Protein AF-A0A7Y5AFK2-F1 (afdb_monomer_lite)

Radius of gyration: 13.85 Å; chains: 1; bounding box: 29×27×37 Å

Secondary structure (DSSP, 8-state):
-HHHHHHHHHHHHHHHHHHTTT--GGG-EEEEE---TT----SSSPPPP-HHHHHHT-SEEEEE-SSEEEEEEE-TTS-HHHHTTBT-EEE--TTT--

Foldseek 3Di:
DVVLVVCVVVLVVVLVVCVVVVHQQLVAAEEDEDEDPPDDDPPVDDDPQSVVNVVSNHQWYKYDYQFKIATNDHHPPGDPVSVVRHPDMDTHDDPNGD

pLDDT: mean 86.88, std 11.8, range [55.22, 98.0]

Sequence (98 aa):
TELLGRLAPTLRKKAHNYRERGLELNELDIIAFSSLKREVLDLNTHFPPPTEYLRQGWRSLSLVGPTFARVLFAHPDAPDFLRGNLGRSIVFDVGISL

Structure (mmCIF, N/CA/C/O backbone):
data_AF-A0A7Y5AFK2-F1
#
_entry.id   AF-A0A7Y5AFK2-F1
#
loop_
_atom_site.group_PDB
_atom_site.id
_atom_site.type_symbol
_atom_site.label_atom_id
_atom_site.label_alt_id
_atom_site.label_comp_id
_atom_site.label_asym_id
_atom_site.label_entity_id
_atom_site.label_seq_id
_atom_site.pdbx_PDB_ins_code
_atom_site.Cartn_x
_atom_site.Cartn_y
_atom_site.Cartn_z
_atom_site.occupancy
_atom_site.B_iso_or_equiv
_atom_site.auth_seq_id
_atom_site.auth_comp_id
_atom_site.auth_asym_id
_atom_site.auth_atom_id
_atom_site.pdbx_PDB_model_num
ATOM 1 N N . THR A 1 1 ? 16.335 -2.227 0.929 1.00 58.03 1 THR A N 1
ATOM 2 C CA . THR A 1 1 ? 16.209 -1.468 2.205 1.00 58.03 1 THR A CA 1
ATOM 3 C C . THR A 1 1 ? 16.004 0.021 1.981 1.00 58.03 1 THR A C 1
ATOM 5 O O . THR A 1 1 ? 15.106 0.583 2.596 1.00 58.03 1 THR A O 1
ATOM 8 N N . GLU A 1 2 ? 16.764 0.655 1.085 1.00 75.25 2 GLU A N 1
ATOM 9 C CA . GLU A 1 2 ? 16.712 2.109 0.865 1.00 75.25 2 GLU A CA 1
ATOM 10 C C . GLU A 1 2 ? 15.354 2.635 0.366 1.00 75.25 2 GLU A C 1
ATOM 12 O O . GLU A 1 2 ? 14.847 3.619 0.905 1.00 75.25 2 GLU A O 1
ATOM 17 N N . LEU A 1 3 ? 14.706 1.940 -0.582 1.00 78.75 3 LEU A N 1
ATOM 18 C CA . LEU A 1 3 ? 13.398 2.352 -1.113 1.00 78.75 3 LEU A CA 1
ATOM 19 C C . LEU A 1 3 ? 12.336 2.493 -0.015 1.00 78.75 3 LEU A C 1
ATOM 21 O O . LEU A 1 3 ? 11.615 3.487 0.018 1.00 78.75 3 LEU A O 1
ATOM 25 N N . LEU A 1 4 ? 12.251 1.520 0.900 1.00 79.88 4 LEU A N 1
ATOM 26 C CA . LEU A 1 4 ? 11.309 1.608 2.012 1.00 79.88 4 LEU A CA 1
ATOM 27 C C . LEU A 1 4 ? 11.626 2.819 2.879 1.00 79.88 4 LEU A C 1
ATOM 29 O O . LEU A 1 4 ? 10.705 3.558 3.194 1.00 79.88 4 LEU A O 1
ATOM 33 N N . GLY A 1 5 ? 12.896 3.081 3.193 1.00 84.69 5 GLY A N 1
ATOM 34 C CA . GLY A 1 5 ? 13.299 4.259 3.966 1.00 84.69 5 GLY A CA 1
ATOM 35 C C . GLY A 1 5 ? 12.825 5.588 3.363 1.00 84.69 5 GLY A C 1
ATOM 36 O O . GLY A 1 5 ? 12.466 6.500 4.105 1.00 84.69 5 GLY A O 1
ATOM 37 N N . ARG A 1 6 ? 12.724 5.687 2.030 1.00 87.38 6 ARG A N 1
ATOM 38 C CA . ARG A 1 6 ? 12.242 6.897 1.333 1.00 87.38 6 ARG A CA 1
ATOM 39 C C . ARG A 1 6 ? 10.754 7.183 1.544 1.00 87.38 6 ARG A C 1
ATOM 41 O O . ARG A 1 6 ? 10.331 8.328 1.410 1.00 87.38 6 ARG A O 1
ATOM 48 N N . LEU A 1 7 ? 9.961 6.177 1.910 1.00 86.88 7 LEU A N 1
ATOM 49 C CA . LEU A 1 7 ? 8.535 6.345 2.210 1.00 86.88 7 LEU A CA 1
ATOM 50 C C . LEU A 1 7 ? 8.301 6.913 3.612 1.00 86.88 7 LEU A C 1
ATOM 52 O O . LEU A 1 7 ? 7.287 7.578 3.846 1.00 86.88 7 LEU A O 1
ATOM 56 N N . ALA A 1 8 ? 9.229 6.659 4.540 1.00 89.94 8 ALA A N 1
ATOM 57 C CA . ALA A 1 8 ? 9.042 6.928 5.960 1.00 89.94 8 ALA A CA 1
ATOM 58 C C . ALA A 1 8 ? 8.670 8.389 6.272 1.00 89.94 8 ALA A C 1
ATOM 60 O O . ALA A 1 8 ? 7.695 8.590 7.000 1.00 89.94 8 ALA A O 1
ATOM 61 N N . PRO A 1 9 ? 9.334 9.424 5.713 1.00 93.38 9 PRO A N 1
ATOM 62 C CA . PRO A 1 9 ? 8.986 10.812 6.026 1.00 93.38 9 PRO A CA 1
ATOM 63 C C . PRO A 1 9 ? 7.535 11.158 5.663 1.00 93.38 9 PRO A C 1
ATOM 65 O O . PRO A 1 9 ? 6.814 11.765 6.458 1.00 93.38 9 PRO A O 1
ATOM 68 N N . THR A 1 10 ? 7.079 10.721 4.486 1.00 94.38 10 THR A N 1
ATOM 69 C CA . THR A 1 10 ? 5.719 10.985 3.999 1.00 94.38 10 THR A CA 1
ATOM 70 C C . THR A 1 10 ? 4.678 10.225 4.811 1.00 94.38 10 THR A C 1
ATOM 72 O O . THR A 1 10 ? 3.671 10.810 5.214 1.00 94.38 10 THR A O 1
ATOM 75 N N . LEU A 1 11 ? 4.915 8.938 5.082 1.00 94.69 11 LEU A N 1
ATOM 76 C CA . LEU A 1 11 ? 3.971 8.104 5.825 1.00 94.69 11 LEU A CA 1
ATOM 77 C C . LEU A 1 11 ? 3.846 8.539 7.289 1.00 94.69 11 LEU A C 1
ATOM 79 O O . LEU A 1 11 ? 2.728 8.617 7.791 1.00 94.69 11 LEU A O 1
ATOM 83 N N . ARG A 1 12 ? 4.945 8.943 7.943 1.00 95.44 12 ARG A N 1
ATOM 84 C CA . ARG A 1 12 ? 4.906 9.528 9.297 1.00 95.44 12 ARG A CA 1
ATOM 85 C C . ARG A 1 12 ? 4.036 10.780 9.342 1.00 95.44 12 ARG A C 1
ATOM 87 O O . ARG A 1 12 ? 3.154 10.883 10.191 1.00 95.44 12 ARG A O 1
ATOM 94 N N . LYS A 1 13 ? 4.247 11.709 8.401 1.00 97.25 13 LYS A N 1
ATOM 95 C CA . LYS A 1 13 ? 3.474 12.957 8.331 1.00 97.25 13 LYS A CA 1
ATOM 96 C C . LYS A 1 13 ? 1.991 12.690 8.067 1.00 97.25 13 LYS A C 1
ATOM 98 O O . LYS A 1 13 ? 1.143 13.318 8.690 1.00 97.25 13 LYS A O 1
ATOM 103 N N . LYS A 1 14 ? 1.668 11.748 7.174 1.00 96.88 14 LYS A N 1
ATOM 104 C CA . LYS A 1 14 ? 0.279 11.350 6.898 1.00 96.88 14 LYS A CA 1
ATOM 105 C C . LYS A 1 14 ? -0.378 10.702 8.111 1.00 96.88 14 LYS A C 1
ATOM 107 O O . LYS A 1 14 ? -1.455 11.142 8.488 1.00 96.88 14 LYS A O 1
ATOM 112 N N . ALA A 1 15 ? 0.278 9.725 8.737 1.00 96.62 15 ALA A N 1
ATOM 113 C CA . ALA A 1 15 ? -0.248 9.045 9.917 1.00 96.62 15 ALA A CA 1
ATOM 114 C C . ALA A 1 15 ? -0.552 10.037 11.047 1.00 96.62 15 ALA A C 1
ATOM 116 O O . ALA A 1 15 ? -1.627 9.981 11.633 1.00 96.62 15 ALA A O 1
ATOM 117 N N . HIS A 1 16 ? 0.362 10.977 11.316 1.00 97.44 16 HIS A N 1
ATOM 118 C CA . HIS A 1 16 ? 0.127 12.044 12.289 1.00 97.44 16 HIS A CA 1
ATOM 119 C C . HIS A 1 16 ? -1.074 12.913 11.892 1.00 97.44 16 HIS A C 1
ATOM 121 O O . HIS A 1 16 ? -2.065 12.945 12.611 1.00 97.44 16 HIS A O 1
ATOM 127 N N . ASN A 1 17 ? -1.042 13.534 10.710 1.00 97.88 17 ASN A N 1
ATOM 128 C CA . ASN A 1 17 ? -2.090 14.461 10.276 1.00 97.88 17 ASN A CA 1
ATOM 129 C C . ASN A 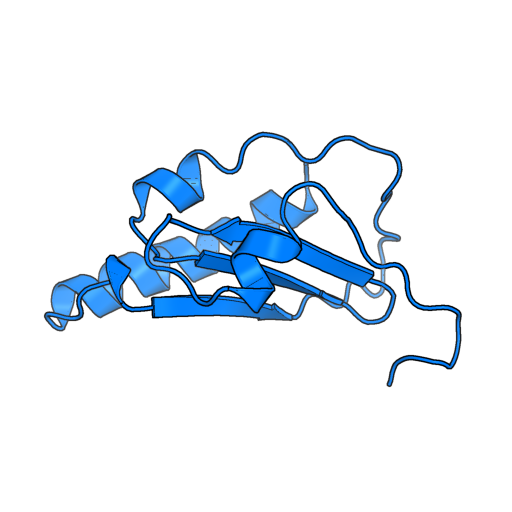1 17 ? -3.485 13.825 10.196 1.00 97.88 17 ASN A C 1
ATOM 131 O O . ASN A 1 17 ? -4.485 14.516 10.353 1.00 97.88 17 ASN A O 1
ATOM 135 N N . TYR A 1 18 ? -3.572 12.539 9.862 1.00 97.75 18 TYR A N 1
ATOM 136 C CA . TYR A 1 18 ? -4.844 11.830 9.752 1.00 97.75 18 TYR A CA 1
ATOM 137 C C . TYR A 1 18 ? -5.413 11.490 11.127 1.00 97.75 18 TYR A C 1
ATOM 139 O O . TYR A 1 18 ? -6.603 11.706 11.340 1.00 97.75 18 TYR A O 1
ATOM 147 N N . ARG A 1 19 ? -4.570 11.086 12.083 1.00 95.81 19 ARG A N 1
ATOM 148 C CA . ARG A 1 19 ? -4.999 10.900 13.476 1.00 95.81 19 ARG A CA 1
ATOM 149 C C . ARG A 1 19 ? -5.475 12.201 14.110 1.00 95.81 19 ARG A C 1
ATOM 151 O O . ARG A 1 19 ? -6.547 12.212 14.698 1.00 95.81 19 ARG A O 1
ATOM 158 N N . GLU A 1 20 ? -4.757 13.305 13.898 1.00 97.81 20 GLU A N 1
ATOM 159 C CA . GLU A 1 20 ? -5.178 14.636 14.380 1.00 97.81 20 GLU A CA 1
ATOM 160 C C . GLU A 1 20 ? -6.539 15.074 13.811 1.00 97.81 20 GLU A C 1
ATOM 162 O O . GLU A 1 20 ? -7.224 15.920 14.377 1.00 97.81 20 GLU A O 1
ATOM 167 N N . ARG A 1 21 ? -6.949 14.496 12.678 1.00 97.56 21 ARG A N 1
ATOM 168 C CA . ARG A 1 21 ? -8.234 14.763 12.021 1.00 97.56 21 ARG A CA 1
ATOM 169 C C . ARG A 1 21 ? -9.309 13.718 12.342 1.00 97.56 21 ARG A C 1
ATOM 171 O O . ARG A 1 21 ? -10.386 13.798 11.759 1.00 97.56 21 ARG A O 1
ATOM 178 N N . GLY A 1 22 ? -9.024 12.751 13.217 1.00 96.88 22 GLY A N 1
ATOM 179 C CA . GLY A 1 22 ? -9.952 11.677 13.582 1.00 96.88 22 GLY A CA 1
ATOM 180 C C . GLY A 1 22 ? -10.201 10.652 12.472 1.00 96.88 22 GLY A C 1
ATOM 181 O O . GLY A 1 22 ? -11.284 10.083 12.410 1.00 96.88 22 GLY A O 1
ATOM 182 N N . LEU A 1 23 ? -9.245 10.449 11.555 1.00 97.31 23 LEU A N 1
ATOM 183 C CA . LEU A 1 23 ? -9.337 9.385 10.554 1.00 97.31 23 LEU A CA 1
ATOM 184 C C . LEU A 1 23 ? -8.786 8.074 11.117 1.00 97.31 23 LEU A C 1
ATOM 186 O O . LEU A 1 23 ? -7.655 8.016 11.606 1.00 97.31 23 LEU A O 1
ATOM 190 N N . GLU A 1 24 ? -9.555 7.012 10.919 1.00 96.31 24 GLU A N 1
ATOM 191 C CA . GLU A 1 24 ? -9.181 5.642 11.251 1.00 96.31 24 GLU A CA 1
ATOM 192 C C . GLU A 1 24 ? -8.221 5.080 10.192 1.00 96.31 24 GLU A C 1
ATOM 194 O O . GLU A 1 24 ? -8.582 4.849 9.038 1.00 96.31 24 GLU A O 1
ATOM 199 N N . LEU A 1 25 ? -6.945 4.912 10.557 1.00 96.69 25 LEU A N 1
ATOM 200 C CA . LEU A 1 25 ? -5.907 4.491 9.603 1.00 96.69 25 LEU A CA 1
ATOM 201 C C . LEU A 1 25 ? -6.089 3.045 9.127 1.00 96.69 25 LEU A C 1
ATOM 203 O O . LEU A 1 25 ? -5.712 2.722 8.000 1.00 96.69 25 LEU A O 1
ATOM 207 N N . ASN A 1 26 ? -6.700 2.201 9.956 1.00 96.62 26 ASN A N 1
ATOM 208 C CA . ASN A 1 26 ? -7.019 0.804 9.656 1.00 96.62 26 ASN A CA 1
ATOM 209 C C . ASN A 1 26 ? -8.132 0.655 8.608 1.00 96.62 26 ASN A C 1
ATOM 211 O O . ASN A 1 26 ? -8.413 -0.459 8.191 1.00 96.62 26 ASN A O 1
ATOM 215 N N . GLU A 1 27 ? -8.726 1.755 8.145 1.00 96.56 27 GLU A N 1
ATOM 216 C CA . GLU A 1 27 ? -9.664 1.780 7.021 1.00 96.56 27 GLU A CA 1
ATOM 217 C C . GLU A 1 27 ? -9.003 2.231 5.707 1.00 96.56 27 GLU A C 1
ATOM 219 O O . GLU A 1 27 ? -9.657 2.317 4.665 1.00 96.56 27 GLU A O 1
ATOM 224 N N . LEU A 1 28 ? -7.703 2.547 5.737 1.00 97.81 28 LEU A N 1
ATOM 225 C CA . LEU A 1 28 ? -6.987 3.151 4.617 1.00 97.81 28 LEU A CA 1
ATOM 226 C C . LEU A 1 28 ? -5.982 2.185 3.985 1.00 97.81 28 LEU A C 1
ATOM 228 O O . LEU A 1 28 ? -5.058 1.688 4.635 1.00 97.81 28 LEU A O 1
ATOM 232 N N . ASP A 1 29 ? -6.127 2.005 2.673 1.00 97.44 29 ASP A N 1
ATOM 233 C CA . ASP A 1 29 ? -5.206 1.259 1.820 1.00 97.44 29 ASP A CA 1
ATOM 234 C C . ASP A 1 29 ? -4.261 2.230 1.107 1.00 97.44 29 ASP A C 1
ATOM 236 O O . ASP A 1 29 ? -4.665 3.002 0.233 1.00 97.44 29 ASP A O 1
ATOM 240 N N . ILE A 1 30 ? -2.985 2.233 1.494 1.00 96.94 30 ILE A N 1
ATOM 241 C CA . ILE A 1 30 ? -2.010 3.171 0.939 1.00 96.94 30 ILE A CA 1
ATOM 242 C C . ILE A 1 30 ? -1.349 2.587 -0.304 1.00 96.94 30 ILE A C 1
ATOM 244 O O . ILE A 1 30 ? -0.824 1.476 -0.291 1.00 96.94 30 ILE A O 1
ATOM 248 N N . I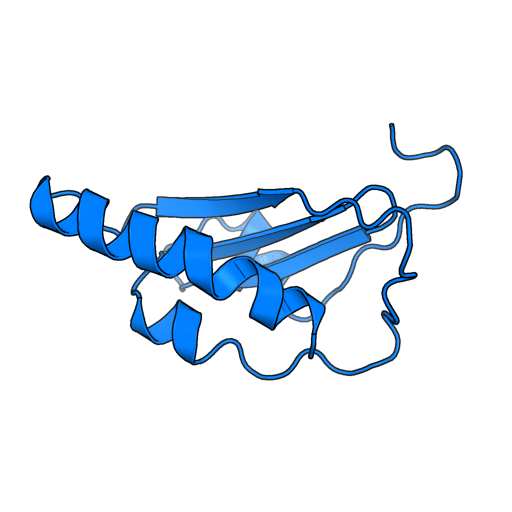LE A 1 31 ? -1.282 3.395 -1.361 1.00 95.31 31 ILE A N 1
ATOM 249 C CA . ILE A 1 31 ? -0.508 3.101 -2.566 1.00 95.31 31 ILE A CA 1
ATOM 250 C C . ILE A 1 31 ? 0.552 4.187 -2.725 1.00 95.31 31 ILE A C 1
ATOM 252 O O . ILE A 1 31 ? 0.233 5.371 -2.842 1.00 95.31 31 ILE A O 1
ATOM 256 N N . ALA A 1 32 ? 1.821 3.790 -2.724 1.00 92.25 32 ALA A 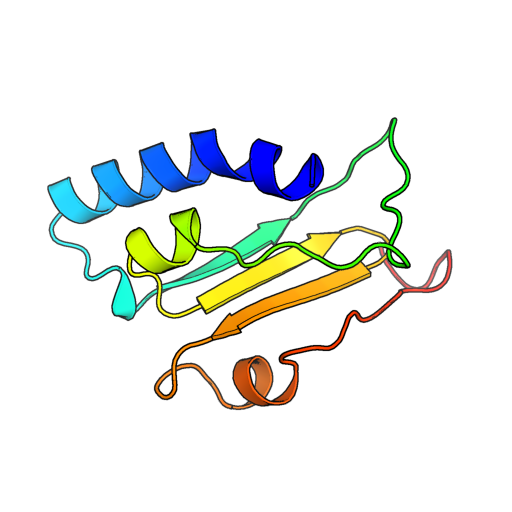N 1
ATOM 257 C CA . ALA A 1 32 ? 2.933 4.687 -2.995 1.00 92.25 32 ALA A CA 1
ATOM 258 C C . ALA A 1 32 ? 3.473 4.440 -4.402 1.00 92.25 32 ALA A C 1
ATOM 260 O O . ALA A 1 32 ? 4.008 3.370 -4.695 1.00 92.25 32 ALA A O 1
ATOM 261 N N . PHE A 1 33 ? 3.362 5.458 -5.256 1.00 90.25 33 PHE A N 1
ATOM 262 C CA . PHE A 1 33 ? 4.060 5.464 -6.531 1.00 90.25 33 PHE A CA 1
ATOM 263 C C . PHE A 1 33 ? 5.519 5.889 -6.326 1.00 90.25 33 PHE A C 1
ATOM 265 O O . PHE A 1 33 ? 5.785 6.997 -5.856 1.00 90.25 33 PHE A O 1
ATOM 272 N N . SER A 1 34 ? 6.467 5.026 -6.682 1.00 83.38 34 SER A N 1
ATOM 273 C CA . SER A 1 34 ? 7.902 5.292 -6.600 1.00 83.38 34 SER A CA 1
ATOM 274 C C . SER A 1 34 ? 8.562 5.119 -7.964 1.00 83.38 34 SER A C 1
ATOM 276 O O . SER A 1 34 ? 8.723 4.001 -8.450 1.00 83.38 34 SER A O 1
ATOM 278 N N . SER A 1 35 ? 8.992 6.231 -8.555 1.00 80.69 35 SER A N 1
ATOM 279 C CA . SER A 1 35 ? 9.831 6.248 -9.752 1.00 80.69 35 SER A CA 1
ATOM 280 C C . SER A 1 35 ? 11.208 6.785 -9.383 1.00 80.69 35 SER A C 1
ATOM 282 O O . SER A 1 35 ? 11.365 7.961 -9.045 1.00 80.69 35 SER A O 1
ATOM 284 N N . LEU A 1 36 ? 12.208 5.905 -9.392 1.00 70.00 36 LEU A N 1
ATOM 285 C CA . LEU A 1 36 ? 13.590 6.257 -9.097 1.00 70.00 36 LEU A CA 1
ATOM 286 C C . LEU A 1 36 ? 14.351 6.400 -10.418 1.00 70.00 36 LEU A C 1
ATOM 288 O O . LEU A 1 36 ? 14.754 5.420 -11.025 1.00 70.00 36 LEU A O 1
ATOM 292 N N . LYS A 1 37 ? 14.570 7.639 -10.875 1.00 67.81 37 LYS A N 1
ATOM 293 C CA . LYS A 1 37 ? 15.320 7.904 -12.123 1.00 67.81 37 LYS A CA 1
ATOM 294 C C . LYS A 1 37 ? 16.804 7.519 -12.059 1.00 67.81 37 LYS A C 1
ATOM 296 O O . LYS A 1 37 ? 17.446 7.433 -13.097 1.00 67.81 37 LYS A O 1
ATOM 301 N N . ARG A 1 38 ? 17.369 7.385 -10.856 1.00 64.75 38 ARG A N 1
ATOM 302 C CA . ARG A 1 38 ? 18.814 7.196 -10.626 1.00 64.75 38 ARG A CA 1
ATOM 303 C C . ARG A 1 38 ? 19.164 5.877 -9.940 1.00 64.75 38 ARG A C 1
ATOM 305 O O . ARG A 1 38 ? 20.337 5.619 -9.714 1.00 64.75 38 ARG A O 1
ATOM 312 N N . GLU A 1 39 ? 18.168 5.057 -9.620 1.00 65.62 39 GLU A N 1
ATOM 313 C CA . GLU A 1 39 ? 18.351 3.780 -8.934 1.00 65.62 39 GLU A CA 1
ATOM 314 C C . GLU A 1 39 ? 17.453 2.733 -9.573 1.00 65.62 39 GLU A C 1
ATOM 316 O O . GLU A 1 39 ? 16.250 2.941 -9.729 1.00 65.62 39 GLU A O 1
ATOM 321 N N . VAL A 1 40 ? 18.049 1.595 -9.914 1.00 64.50 40 VAL A N 1
ATOM 322 C CA . VAL A 1 40 ? 17.300 0.401 -10.287 1.00 64.50 40 VAL A CA 1
ATOM 323 C C . VAL A 1 40 ? 16.952 -0.322 -8.997 1.00 64.50 40 VAL A C 1
ATOM 325 O O . VAL A 1 40 ? 17.822 -0.585 -8.167 1.00 64.50 40 VAL A O 1
ATOM 328 N N . LEU A 1 41 ? 15.670 -0.618 -8.811 1.00 68.56 41 LEU A N 1
ATOM 329 C CA . LEU A 1 41 ? 15.242 -1.425 -7.685 1.00 68.56 41 LEU A CA 1
ATOM 330 C C . LEU A 1 41 ? 15.764 -2.849 -7.879 1.00 68.56 41 LEU A C 1
ATOM 332 O O . LEU A 1 41 ? 15.353 -3.533 -8.815 1.00 68.56 41 LEU A O 1
ATOM 336 N N . ASP A 1 42 ? 16.640 -3.300 -6.985 1.00 70.69 42 ASP A N 1
ATOM 337 C CA . ASP A 1 42 ? 16.976 -4.715 -6.918 1.00 70.69 42 ASP A CA 1
ATOM 338 C C . ASP A 1 42 ? 15.793 -5.477 -6.309 1.00 70.69 42 ASP A C 1
ATOM 340 O O . ASP A 1 42 ? 15.526 -5.426 -5.108 1.00 70.69 42 ASP A O 1
ATOM 344 N N . LEU A 1 43 ? 15.039 -6.144 -7.180 1.00 67.12 43 LEU A N 1
ATOM 345 C CA . LEU A 1 43 ? 13.903 -6.982 -6.806 1.00 67.12 43 LEU A CA 1
ATOM 346 C C . LEU A 1 43 ? 14.334 -8.379 -6.338 1.00 67.12 43 LEU A C 1
ATOM 348 O O . LEU A 1 43 ? 13.497 -9.107 -5.803 1.00 67.12 43 LEU A O 1
ATOM 352 N N . ASN A 1 44 ? 15.613 -8.741 -6.507 1.00 66.62 44 ASN A N 1
ATOM 353 C CA . ASN A 1 44 ? 16.171 -10.001 -6.015 1.00 66.62 44 ASN A CA 1
ATOM 354 C C . ASN A 1 44 ? 16.521 -9.923 -4.526 1.00 66.62 44 ASN A C 1
ATOM 356 O O . ASN A 1 44 ? 16.597 -10.955 -3.855 1.00 66.62 44 ASN A O 1
ATOM 360 N N . THR A 1 45 ? 16.711 -8.718 -3.976 1.00 68.69 45 THR A N 1
ATOM 361 C CA . THR A 1 45 ? 16.903 -8.558 -2.536 1.00 68.69 45 THR A CA 1
ATOM 362 C C . THR A 1 45 ? 15.578 -8.703 -1.792 1.00 68.69 45 THR A C 1
ATOM 364 O O . THR A 1 45 ? 14.549 -8.130 -2.158 1.00 68.69 45 THR A O 1
ATOM 367 N N . HIS A 1 46 ? 15.606 -9.435 -0.679 1.00 73.38 46 HIS A N 1
ATOM 368 C CA . HIS A 1 46 ? 14.434 -9.575 0.175 1.00 73.38 46 HIS A CA 1
ATOM 369 C C . HIS A 1 46 ? 14.011 -8.208 0.735 1.00 73.38 46 HIS A C 1
ATOM 371 O O . HIS A 1 46 ? 14.826 -7.456 1.280 1.00 73.38 46 HIS A O 1
ATOM 377 N N . PHE A 1 47 ? 12.721 -7.883 0.630 1.00 75.31 47 PHE A N 1
ATOM 378 C CA . PHE A 1 47 ? 12.177 -6.713 1.310 1.00 75.31 47 PHE A CA 1
ATOM 379 C C . PHE A 1 47 ? 12.211 -6.975 2.819 1.00 75.31 47 PHE A C 1
ATOM 381 O O . PHE A 1 47 ? 11.681 -7.997 3.261 1.00 75.31 47 PHE A O 1
ATOM 388 N N . PRO A 1 48 ? 12.819 -6.087 3.625 1.00 81.06 48 PRO A N 1
ATOM 389 C CA . PRO A 1 48 ? 12.799 -6.266 5.065 1.00 81.06 48 PRO A CA 1
ATOM 390 C C . PRO A 1 48 ? 11.355 -6.123 5.574 1.00 81.06 48 PRO A C 1
ATOM 392 O O . PRO A 1 48 ? 10.556 -5.409 4.954 1.00 81.06 48 PRO A O 1
ATOM 395 N N . PRO A 1 49 ? 11.012 -6.750 6.711 1.00 83.69 49 PRO A N 1
ATOM 396 C CA . PRO A 1 49 ? 9.693 -6.603 7.311 1.00 83.69 49 PRO A CA 1
ATOM 397 C C . PRO A 1 49 ? 9.319 -5.117 7.501 1.00 83.69 49 PRO A C 1
ATOM 399 O O . PRO A 1 49 ? 10.099 -4.371 8.107 1.00 83.69 49 PRO A O 1
ATOM 402 N N . PRO A 1 50 ? 8.141 -4.657 7.031 1.00 87.06 50 PRO A N 1
ATOM 403 C CA . PRO A 1 50 ? 7.733 -3.247 7.065 1.00 87.06 50 PRO A CA 1
ATOM 404 C C . PRO A 1 50 ? 7.238 -2.819 8.461 1.00 87.06 50 PRO A C 1
ATOM 406 O O . PRO A 1 50 ? 6.167 -2.234 8.611 1.00 87.06 50 PRO A O 1
ATOM 409 N N . THR A 1 51 ? 8.006 -3.126 9.510 1.00 88.00 51 THR A N 1
ATOM 410 C CA . THR A 1 51 ? 7.564 -3.017 10.912 1.00 88.00 51 THR A CA 1
ATOM 411 C C . THR A 1 51 ? 7.183 -1.599 11.327 1.00 88.00 51 THR A C 1
ATOM 413 O O . THR A 1 51 ? 6.241 -1.427 12.093 1.00 88.00 51 THR A O 1
ATOM 416 N N . GLU A 1 52 ? 7.870 -0.574 10.815 1.00 90.88 52 GLU A N 1
ATOM 417 C CA . GLU A 1 52 ? 7.495 0.820 11.069 1.00 90.88 52 GLU A CA 1
ATOM 418 C C . GLU A 1 52 ? 6.091 1.129 10.539 1.00 90.88 52 GLU A C 1
ATOM 420 O O . GLU A 1 52 ? 5.295 1.752 11.237 1.00 90.88 52 GLU A O 1
ATOM 425 N N . TYR A 1 53 ? 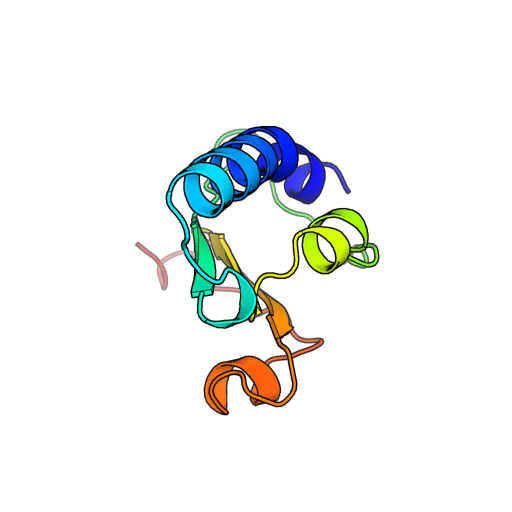5.778 0.670 9.328 1.00 92.31 53 TYR A N 1
ATOM 426 C CA . TYR A 1 53 ? 4.511 0.959 8.656 1.00 92.31 53 TYR A CA 1
ATOM 427 C C . TYR A 1 53 ? 3.357 0.159 9.244 1.00 92.31 53 TYR A C 1
ATOM 429 O O . TYR A 1 53 ? 2.267 0.698 9.397 1.00 92.31 53 TYR A O 1
ATOM 437 N N . LEU A 1 54 ? 3.621 -1.072 9.682 1.00 92.44 54 LEU A N 1
ATOM 438 C CA . LEU A 1 54 ? 2.661 -1.856 10.458 1.00 92.44 54 LEU A CA 1
ATOM 439 C C . LEU A 1 54 ? 2.290 -1.145 11.767 1.00 92.44 54 LEU A C 1
ATOM 441 O O . LEU A 1 54 ? 1.115 -1.033 12.097 1.00 92.44 54 LEU A O 1
ATOM 445 N N . ARG A 1 55 ? 3.268 -0.569 12.482 1.00 94.12 55 ARG A N 1
ATOM 446 C CA . ARG A 1 55 ? 3.009 0.202 13.716 1.00 94.12 55 ARG A CA 1
ATOM 447 C C . ARG A 1 55 ? 2.242 1.507 13.484 1.00 94.12 55 ARG A C 1
ATOM 449 O O . ARG A 1 55 ? 1.718 2.081 14.435 1.00 94.12 55 ARG A O 1
ATOM 456 N N . GLN A 1 56 ? 2.178 2.005 12.250 1.00 94.38 56 GLN A N 1
ATOM 457 C CA . GLN A 1 56 ? 1.342 3.160 11.922 1.00 94.38 56 GLN A CA 1
ATOM 458 C C . GLN A 1 56 ? -0.147 2.784 11.830 1.00 94.38 56 GLN A C 1
ATOM 460 O O . GLN A 1 56 ? -0.981 3.664 12.002 1.00 94.38 56 GLN A O 1
ATOM 465 N N . GLY A 1 57 ? -0.491 1.505 11.657 1.00 95.56 57 GLY A N 1
ATOM 466 C CA . GLY A 1 57 ? -1.877 1.030 11.723 1.00 95.56 57 GLY A CA 1
ATOM 467 C C . GLY A 1 57 ? -2.685 1.218 10.439 1.00 95.56 57 GLY A C 1
ATOM 468 O O . GLY A 1 57 ? -3.900 1.325 10.518 1.00 95.56 57 GLY A O 1
ATOM 469 N N . TRP A 1 58 ? -2.036 1.290 9.274 1.00 97.44 58 TRP A N 1
ATOM 470 C CA . TRP A 1 58 ? -2.732 1.265 7.979 1.00 97.44 58 TRP A CA 1
ATOM 471 C C . TRP A 1 58 ? -3.391 -0.096 7.732 1.00 97.44 58 TRP A C 1
ATOM 473 O O . TRP A 1 58 ? -2.851 -1.101 8.188 1.00 97.44 58 TRP A O 1
ATOM 483 N N . ARG A 1 59 ? -4.470 -0.166 6.941 1.00 98.00 59 ARG A N 1
ATOM 484 C CA . ARG A 1 59 ? -5.055 -1.458 6.523 1.00 98.00 59 ARG A CA 1
ATOM 485 C C . ARG A 1 59 ? -4.136 -2.233 5.587 1.00 98.00 59 ARG A C 1
ATOM 487 O O . ARG A 1 59 ? -3.970 -3.450 5.692 1.00 98.00 59 ARG A O 1
ATOM 494 N N . SER A 1 60 ? -3.514 -1.515 4.662 1.00 97.56 60 SER A N 1
ATOM 495 C CA . SER A 1 60 ? -2.540 -2.077 3.738 1.00 97.56 60 SER A CA 1
ATOM 496 C C . SER A 1 60 ? -1.568 -1.013 3.237 1.00 97.56 60 SER A C 1
ATOM 498 O O . SER A 1 60 ? -1.815 0.194 3.321 1.00 97.56 60 SER A O 1
ATOM 500 N N . LEU A 1 61 ? -0.443 -1.476 2.696 1.00 95.94 61 LEU A N 1
ATOM 501 C CA . LEU A 1 61 ? 0.527 -0.638 2.004 1.00 95.94 61 LEU A CA 1
ATOM 502 C C . LEU A 1 61 ? 1.054 -1.367 0.771 1.00 95.94 61 LEU A C 1
ATOM 504 O O . LEU A 1 61 ? 1.613 -2.461 0.873 1.00 95.94 61 LEU A O 1
ATOM 508 N N . SER A 1 62 ? 0.934 -0.718 -0.381 1.00 94.25 62 SER A N 1
ATOM 509 C CA . SER A 1 62 ? 1.419 -1.202 -1.670 1.00 94.25 62 SER A CA 1
ATOM 510 C C . SER A 1 62 ? 2.386 -0.211 -2.307 1.00 94.25 62 SER A C 1
ATOM 512 O O . SER A 1 62 ? 2.253 1.005 -2.160 1.00 94.25 62 SER A O 1
ATOM 514 N N . LEU A 1 63 ? 3.359 -0.743 -3.037 1.00 91.00 63 LEU A N 1
ATOM 515 C CA . LEU A 1 63 ? 4.287 0.002 -3.875 1.00 91.00 63 LEU A CA 1
ATOM 516 C C . LEU A 1 63 ? 3.968 -0.260 -5.332 1.00 91.00 63 LEU A C 1
ATOM 518 O O . LEU A 1 63 ? 3.765 -1.405 -5.731 1.00 91.00 63 LEU A O 1
ATOM 522 N N . VAL A 1 64 ? 3.990 0.802 -6.121 1.00 89.94 64 VAL A N 1
ATOM 523 C CA . VAL A 1 64 ? 3.923 0.729 -7.574 1.00 89.94 64 VAL A CA 1
ATOM 524 C C . VAL A 1 64 ? 5.041 1.600 -8.113 1.00 89.94 64 VAL A C 1
ATOM 526 O O . VAL A 1 64 ? 5.231 2.729 -7.677 1.00 89.94 64 VAL A O 1
ATOM 529 N N . GLY A 1 65 ? 5.811 1.085 -9.048 1.00 86.88 65 GLY A N 1
ATOM 530 C CA . GLY A 1 65 ? 6.777 1.853 -9.806 1.00 86.88 65 GLY A CA 1
ATOM 531 C C . GLY A 1 65 ? 6.589 1.600 -11.291 1.00 86.88 65 GLY A C 1
ATOM 532 O O . GLY A 1 65 ? 5.740 0.798 -11.677 1.00 86.88 65 GLY A O 1
ATOM 533 N N . PRO A 1 66 ? 7.401 2.259 -12.130 1.00 84.00 66 PRO A N 1
ATOM 534 C CA . PRO A 1 66 ? 7.383 2.014 -13.560 1.00 84.00 66 PRO A CA 1
ATOM 535 C C . PRO A 1 66 ? 7.586 0.534 -13.865 1.00 84.00 66 PRO A C 1
ATOM 537 O O . PRO A 1 66 ? 6.801 -0.030 -14.588 1.00 84.00 66 PRO A O 1
ATOM 540 N N . THR A 1 67 ? 8.552 -0.138 -13.243 1.00 83.69 67 THR A N 1
ATOM 541 C CA . THR A 1 67 ? 8.916 -1.519 -13.603 1.00 83.69 67 THR A CA 1
ATOM 542 C C . THR A 1 67 ? 8.436 -2.577 -12.615 1.00 83.69 67 THR A C 1
ATOM 544 O O . THR A 1 67 ? 8.806 -3.742 -12.744 1.00 83.69 67 THR A O 1
ATOM 547 N N . PHE A 1 68 ? 7.661 -2.208 -11.591 1.00 86.12 68 PHE A N 1
ATOM 548 C CA . PHE A 1 68 ? 7.255 -3.170 -10.571 1.00 86.12 68 PHE A CA 1
ATOM 549 C C . PHE A 1 68 ? 5.989 -2.777 -9.811 1.00 86.12 68 PHE A C 1
ATOM 551 O O . PHE A 1 68 ? 5.652 -1.602 -9.687 1.00 86.12 68 PHE A O 1
ATOM 558 N N . ALA A 1 69 ? 5.342 -3.763 -9.198 1.00 89.69 69 ALA A N 1
ATOM 559 C CA . ALA A 1 69 ? 4.343 -3.557 -8.160 1.00 89.69 69 ALA A CA 1
ATOM 560 C C . ALA A 1 69 ? 4.509 -4.594 -7.045 1.00 89.69 69 ALA A C 1
ATOM 562 O O . ALA A 1 69 ? 4.889 -5.740 -7.292 1.00 89.69 69 ALA A O 1
ATOM 563 N N . ARG A 1 70 ? 4.238 -4.204 -5.800 1.00 90.56 70 ARG A N 1
ATOM 564 C CA . ARG A 1 70 ? 4.324 -5.102 -4.644 1.00 90.56 70 ARG A CA 1
ATOM 565 C C . ARG A 1 70 ? 3.390 -4.666 -3.527 1.00 90.56 70 ARG A C 1
ATOM 567 O O . ARG A 1 70 ? 3.443 -3.519 -3.092 1.00 90.56 70 ARG A O 1
ATOM 574 N N . VAL A 1 71 ? 2.627 -5.608 -2.982 1.00 93.62 71 VAL A N 1
ATOM 575 C CA . VAL A 1 71 ? 1.936 -5.424 -1.699 1.00 93.62 71 VAL A CA 1
ATOM 576 C C . VAL A 1 71 ? 2.943 -5.694 -0.578 1.00 93.62 71 VAL A C 1
ATOM 578 O O . VAL A 1 71 ? 3.518 -6.782 -0.504 1.00 93.62 71 VAL A O 1
ATOM 581 N N . LEU A 1 72 ? 3.210 -4.702 0.276 1.00 91.88 72 LEU A N 1
ATOM 582 C CA . LEU A 1 72 ? 4.136 -4.855 1.405 1.00 91.88 72 LEU A CA 1
ATOM 583 C C . LEU A 1 72 ? 3.472 -5.564 2.579 1.00 91.88 72 LEU A C 1
ATOM 585 O O . LEU A 1 72 ? 4.076 -6.443 3.188 1.00 91.88 72 LEU A O 1
ATOM 589 N N . PHE A 1 73 ? 2.241 -5.169 2.888 1.00 94.69 73 PHE A N 1
ATOM 590 C CA . PHE A 1 73 ? 1.372 -5.848 3.837 1.00 94.69 73 PHE A CA 1
ATOM 591 C C . PHE A 1 73 ? -0.090 -5.509 3.542 1.00 94.69 73 PHE A C 1
ATOM 593 O O . PHE A 1 73 ? -0.392 -4.478 2.937 1.00 94.69 73 PHE A O 1
ATOM 600 N N . ALA A 1 74 ? -0.979 -6.379 4.002 1.00 97.00 74 ALA A N 1
ATOM 601 C CA . ALA A 1 74 ? -2.420 -6.215 3.964 1.00 97.00 74 ALA A CA 1
ATOM 602 C C . ALA A 1 74 ? -3.002 -6.998 5.148 1.00 97.00 74 ALA A C 1
ATOM 604 O O . ALA A 1 74 ? -2.676 -8.176 5.319 1.00 97.00 74 ALA A O 1
ATOM 605 N N . HIS A 1 75 ? -3.798 -6.338 5.986 1.00 96.94 75 HIS A N 1
ATOM 606 C CA . HIS A 1 75 ? -4.479 -6.972 7.114 1.00 96.94 75 HIS A CA 1
ATOM 607 C C . HIS A 1 75 ? -5.625 -7.894 6.640 1.00 96.94 75 HIS A C 1
ATOM 609 O O . HIS A 1 75 ? -6.002 -7.839 5.469 1.00 96.94 75 HIS A O 1
ATOM 615 N N . PRO A 1 76 ? -6.154 -8.797 7.493 1.00 96.19 76 PRO A N 1
ATOM 616 C CA . PRO A 1 76 ? -7.189 -9.762 7.093 1.00 96.19 76 PRO A CA 1
ATOM 617 C C . PRO A 1 76 ? -8.477 -9.144 6.535 1.00 96.19 76 PRO A C 1
ATOM 619 O O . PRO A 1 76 ? -9.152 -9.777 5.730 1.00 96.19 76 PRO A O 1
ATOM 622 N N . ASP A 1 77 ? -8.790 -7.925 6.957 1.00 95.81 77 ASP A N 1
ATOM 623 C CA . ASP A 1 77 ? -9.917 -7.092 6.535 1.00 95.81 77 ASP A CA 1
ATOM 624 C C . ASP A 1 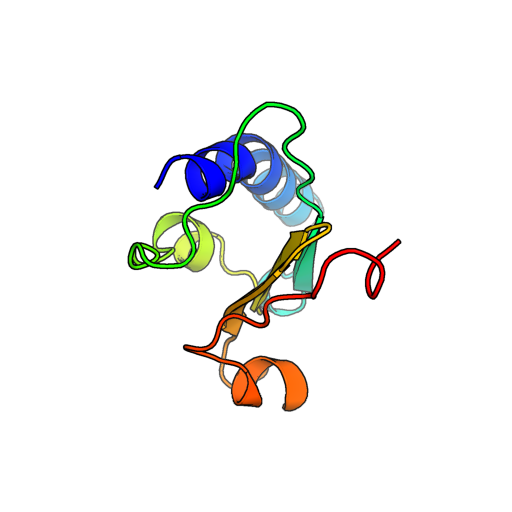77 ? -9.631 -6.263 5.269 1.00 95.81 77 ASP A C 1
ATOM 626 O O . ASP A 1 77 ? -10.528 -5.612 4.736 1.00 95.81 77 ASP A O 1
ATOM 630 N N . ALA A 1 78 ? -8.399 -6.291 4.751 1.00 97.56 78 ALA A N 1
ATOM 631 C CA . ALA A 1 78 ? -8.065 -5.665 3.480 1.00 97.56 78 ALA A CA 1
ATOM 632 C C . ALA A 1 78 ? -8.723 -6.410 2.298 1.00 97.56 78 ALA A C 1
ATOM 634 O O . ALA A 1 78 ? -8.906 -7.634 2.354 1.00 97.56 78 ALA A O 1
ATOM 635 N N . PRO A 1 79 ? -8.994 -5.713 1.178 1.00 97.38 79 PRO A N 1
ATOM 636 C CA . PRO A 1 79 ? -9.517 -6.330 -0.036 1.00 97.38 79 PRO A CA 1
ATOM 637 C C . PRO A 1 79 ? -8.760 -7.590 -0.491 1.00 97.38 79 PRO A C 1
ATOM 639 O O . PRO A 1 79 ? -7.526 -7.637 -0.494 1.00 97.38 79 PRO A O 1
ATOM 642 N N . ASP A 1 80 ? -9.505 -8.596 -0.952 1.00 97.00 80 ASP A N 1
ATOM 643 C CA . ASP A 1 80 ? -8.994 -9.922 -1.334 1.00 97.00 80 ASP A CA 1
ATOM 644 C C . ASP A 1 80 ? -7.862 -9.859 -2.359 1.00 97.00 80 ASP A C 1
ATOM 646 O O . ASP A 1 80 ? -6.886 -10.601 -2.256 1.00 97.00 80 ASP A O 1
ATOM 650 N N . PHE A 1 81 ? -7.949 -8.937 -3.320 1.00 95.38 81 PHE A N 1
ATOM 651 C CA . PHE A 1 81 ? -6.924 -8.780 -4.349 1.00 95.38 81 PHE A CA 1
ATOM 652 C C . PHE A 1 81 ? -5.583 -8.292 -3.780 1.00 95.38 81 PHE A C 1
ATOM 654 O O . PHE A 1 81 ? -4.539 -8.613 -4.341 1.00 95.38 81 PHE A O 1
ATOM 661 N N . LEU A 1 82 ? -5.569 -7.559 -2.663 1.00 96.44 82 LEU A N 1
ATOM 662 C CA . LEU A 1 82 ? -4.326 -7.168 -1.992 1.00 96.44 82 LEU A CA 1
ATOM 663 C C . LEU A 1 82 ? -3.745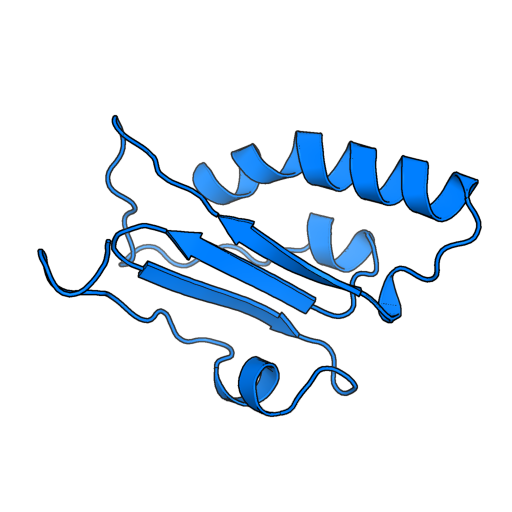 -8.348 -1.217 1.00 96.44 82 LEU A C 1
ATOM 665 O O . LEU A 1 82 ? -2.562 -8.665 -1.355 1.00 96.44 82 LEU A O 1
ATOM 669 N N . ARG A 1 83 ? -4.592 -9.043 -0.451 1.00 96.12 83 ARG A N 1
ATOM 670 C CA . ARG A 1 83 ? -4.194 -10.214 0.345 1.00 96.12 83 ARG A CA 1
ATOM 671 C C . ARG A 1 83 ? -3.666 -11.346 -0.538 1.00 96.12 83 ARG A C 1
ATOM 673 O O . ARG A 1 83 ? -2.630 -11.930 -0.232 1.00 96.12 83 ARG A O 1
ATOM 680 N N . GLY A 1 84 ? -4.319 -11.598 -1.672 1.00 94.69 84 GLY A N 1
ATOM 681 C CA . GLY A 1 84 ? -3.916 -12.607 -2.656 1.00 94.69 84 GLY A CA 1
ATOM 682 C C . GLY A 1 84 ? -2.573 -12.327 -3.345 1.00 94.69 84 GLY A C 1
ATOM 683 O O . GLY A 1 84 ? -2.000 -13.235 -3.944 1.00 94.69 84 GLY A O 1
ATOM 684 N N . ASN A 1 85 ? -2.046 -11.102 -3.236 1.00 93.00 85 ASN A N 1
ATOM 685 C CA . ASN A 1 85 ? -0.766 -10.687 -3.817 1.00 93.00 85 ASN A CA 1
ATOM 686 C C . ASN A 1 85 ? 0.356 -10.496 -2.775 1.00 93.00 85 ASN A C 1
ATOM 688 O O . ASN A 1 85 ? 1.438 -10.008 -3.113 1.00 93.00 85 ASN A O 1
ATOM 692 N N . LEU A 1 86 ? 0.146 -10.901 -1.517 1.00 90.88 86 LEU A N 1
ATOM 693 C CA . LEU A 1 86 ? 1.195 -10.873 -0.495 1.00 90.88 86 LEU A CA 1
ATOM 694 C C . LEU A 1 86 ? 2.358 -11.815 -0.837 1.00 90.88 86 LEU A C 1
ATOM 696 O O . LEU A 1 86 ? 2.181 -12.898 -1.393 1.00 90.88 86 LEU A O 1
ATOM 700 N N . GLY A 1 87 ? 3.576 -11.393 -0.487 1.00 83.50 87 GLY A N 1
ATOM 701 C CA . GLY A 1 87 ? 4.795 -12.184 -0.695 1.00 83.50 87 GLY A CA 1
ATOM 702 C C . GLY A 1 87 ? 5.292 -12.238 -2.144 1.00 83.50 87 GLY A C 1
ATOM 703 O O . GLY A 1 87 ? 6.297 -12.895 -2.406 1.00 83.50 87 GLY A O 1
ATOM 704 N N . ARG A 1 88 ? 4.639 -11.533 -3.078 1.00 84.94 88 ARG A N 1
ATOM 705 C CA . ARG A 1 88 ? 4.994 -11.511 -4.504 1.00 84.94 88 ARG A CA 1
ATOM 706 C C . ARG A 1 88 ? 5.368 -10.098 -4.958 1.00 84.94 88 ARG A C 1
ATOM 708 O O . ARG A 1 88 ? 4.773 -9.120 -4.513 1.00 84.94 88 ARG A O 1
ATOM 715 N N . SER A 1 89 ? 6.355 -10.001 -5.847 1.00 84.25 89 SER A N 1
ATOM 716 C CA . SER A 1 89 ? 6.610 -8.800 -6.652 1.00 84.25 89 SER A CA 1
ATOM 717 C C . SER A 1 89 ? 6.148 -9.078 -8.075 1.00 84.25 89 SER A C 1
ATOM 719 O O . SER A 1 89 ? 6.515 -10.105 -8.641 1.00 84.25 89 SER A O 1
ATOM 721 N N . ILE A 1 90 ? 5.387 -8.160 -8.655 1.00 85.94 90 ILE A N 1
ATOM 722 C CA . ILE A 1 90 ? 5.105 -8.138 -10.089 1.00 85.94 90 ILE A CA 1
ATOM 723 C C . ILE A 1 90 ? 6.190 -7.280 -10.730 1.00 85.94 90 ILE A C 1
ATOM 725 O O . ILE A 1 90 ? 6.455 -6.181 -10.246 1.00 85.94 90 ILE A O 1
ATOM 729 N N . VAL A 1 91 ? 6.827 -7.786 -11.782 1.00 84.62 91 VAL A N 1
ATOM 730 C CA . VAL A 1 91 ? 7.815 -7.050 -12.579 1.00 84.62 91 VAL A CA 1
ATOM 731 C C . VAL A 1 91 ? 7.180 -6.762 -13.929 1.00 84.62 91 VAL A C 1
ATOM 733 O O . VAL A 1 91 ? 6.582 -7.655 -14.523 1.00 84.62 91 VAL A O 1
ATOM 736 N N . PHE A 1 92 ? 7.266 -5.518 -14.380 1.00 81.44 92 PHE A N 1
ATOM 737 C CA . PHE A 1 92 ? 6.767 -5.111 -15.687 1.00 81.44 92 PHE A CA 1
ATOM 738 C C . PHE A 1 92 ? 7.925 -5.102 -16.682 1.00 81.44 92 PHE A C 1
ATOM 740 O O . PHE A 1 92 ? 8.984 -4.538 -16.390 1.00 81.44 92 PHE A O 1
ATOM 747 N N . ASP A 1 93 ? 7.721 -5.709 -17.852 1.00 71.81 93 ASP A N 1
ATOM 748 C CA . ASP A 1 93 ? 8.683 -5.603 -18.947 1.00 71.81 93 ASP A CA 1
ATOM 749 C C . ASP A 1 93 ? 8.749 -4.162 -19.467 1.00 71.81 93 ASP A C 1
ATOM 751 O O . ASP A 1 93 ? 7.778 -3.398 -19.406 1.00 71.81 93 ASP A O 1
ATOM 755 N N . VAL A 1 94 ? 9.914 -3.793 -20.004 1.00 64.56 94 VAL A N 1
ATOM 756 C CA . VAL A 1 94 ? 10.163 -2.464 -20.575 1.00 64.56 94 VAL A CA 1
ATOM 757 C C . VAL A 1 94 ? 9.149 -2.195 -21.694 1.00 64.56 94 VAL A C 1
ATOM 759 O O . VAL A 1 94 ? 9.178 -2.852 -22.730 1.00 64.56 94 VAL A O 1
ATOM 762 N N . GLY A 1 95 ? 8.253 -1.226 -21.477 1.00 58.56 95 GLY A N 1
ATOM 763 C CA . GLY A 1 95 ? 7.202 -0.835 -22.427 1.00 58.56 95 GLY A CA 1
ATOM 764 C C . GLY A 1 95 ? 5.794 -1.379 -22.137 1.00 58.56 95 GLY A C 1
ATOM 765 O O . GLY A 1 95 ? 4.861 -0.977 -22.824 1.00 58.56 95 GLY A O 1
ATOM 766 N N . ILE A 1 96 ? 5.603 -2.237 -21.123 1.00 58.91 96 ILE A N 1
ATOM 767 C CA . ILE A 1 96 ? 4.259 -2.662 -20.657 1.00 58.91 96 ILE A CA 1
ATOM 768 C C . ILE A 1 96 ? 3.647 -1.639 -19.681 1.00 58.91 96 ILE A C 1
ATOM 770 O O . ILE A 1 96 ? 2.437 -1.583 -19.467 1.00 58.91 96 ILE A O 1
ATOM 774 N N . SER A 1 97 ? 4.486 -0.789 -19.106 1.00 60.31 97 SER A N 1
ATOM 775 C CA . SER A 1 97 ? 4.148 0.174 -18.066 1.00 60.31 97 SER A CA 1
ATOM 776 C C . SER A 1 97 ? 4.555 1.589 -18.482 1.00 60.31 97 SER A C 1
ATOM 778 O O . SER A 1 97 ? 5.738 1.797 -18.745 1.00 60.31 97 SER A O 1
ATOM 780 N N . LEU A 1 98 ? 3.570 2.502 -18.471 1.00 55.22 98 LEU A N 1
ATOM 781 C CA . LEU A 1 98 ? 3.630 3.962 -18.698 1.00 55.22 98 LEU A CA 1
ATOM 782 C C . LEU A 1 98 ? 4.597 4.461 -19.785 1.00 55.22 98 LEU A C 1
ATOM 784 O O . LEU A 1 98 ? 5.812 4.568 -19.509 1.00 55.22 98 LEU A O 1
#